Protein AF-A0A4R8HAU6-F1 (afdb_monomer_lite)

Radius of gyration: 12.95 Å; chains: 1; bounding box: 25×22×42 Å

Secondary structure (DSSP, 8-state):
-EEEEEEEEEEETTEEEEEEEEEETTEEEEEESS---TTSEEEE-TT---SS------S-TT---

Foldseek 3Di:
DKAKEAQAWAQEPVGTDTWIFIADPNDTPDTHHPDDDPPHHYHYRNVPDDPDNPHDDPDPPPPDD

Structure (mmCIF, N/CA/C/O backbone):
data_AF-A0A4R8HAU6-F1
#
_entry.id   AF-A0A4R8HAU6-F1
#
loop_
_atom_site.group_PDB
_atom_site.id
_atom_site.type_symbol
_atom_site.label_atom_id
_atom_site.label_alt_id
_atom_site.label_comp_id
_atom_site.label_asym_id
_atom_site.label_entity_id
_atom_site.label_seq_id
_atom_site.pdbx_PDB_ins_code
_atom_site.Cartn_x
_atom_site.Cartn_y
_atom_site.Cartn_z
_atom_site.occupancy
_atom_site.B_iso_or_equiv
_atom_site.auth_seq_id
_atom_site.auth_comp_id
_atom_site.auth_asym_id
_atom_site.auth_atom_id
_atom_site.pdbx_PDB_model_num
ATOM 1 N N . MET A 1 1 ? -14.146 -6.825 6.148 1.00 82.00 1 MET A N 1
ATOM 2 C CA . MET A 1 1 ? -12.912 -6.547 6.937 1.00 82.00 1 MET A CA 1
ATOM 3 C C . MET A 1 1 ? -12.163 -5.394 6.284 1.00 82.00 1 MET A C 1
ATOM 5 O O . MET A 1 1 ? -12.092 -5.380 5.063 1.00 82.00 1 MET A O 1
ATOM 9 N N . CYS A 1 2 ? -11.648 -4.429 7.054 1.00 92.12 2 CYS A N 1
ATOM 10 C CA . CYS A 1 2 ? -10.940 -3.252 6.532 1.00 92.12 2 CYS A CA 1
ATOM 11 C C . CYS A 1 2 ? -9.560 -3.128 7.192 1.00 92.12 2 CYS A C 1
ATOM 13 O O . CYS A 1 2 ? -9.470 -3.260 8.414 1.00 92.12 2 CYS A O 1
ATOM 15 N N . PHE A 1 3 ? -8.511 -2.896 6.405 1.00 93.94 3 PHE A N 1
ATOM 16 C CA . PHE A 1 3 ? -7.153 -2.650 6.894 1.00 93.94 3 PHE A CA 1
ATOM 17 C C . PHE A 1 3 ? -6.353 -1.787 5.912 1.00 93.94 3 PHE A C 1
ATOM 19 O O . PHE A 1 3 ? -6.655 -1.728 4.717 1.00 93.94 3 PHE A O 1
ATOM 26 N N . VAL A 1 4 ? -5.324 -1.118 6.424 1.00 94.44 4 VAL A N 1
ATOM 27 C CA . VAL A 1 4 ? -4.363 -0.350 5.631 1.00 94.44 4 VAL A CA 1
ATOM 28 C C . VAL A 1 4 ? -3.053 -1.123 5.594 1.00 94.44 4 VAL A C 1
ATOM 30 O O . VAL A 1 4 ? -2.476 -1.408 6.639 1.00 94.44 4 VAL A O 1
ATOM 33 N N . MET A 1 5 ? -2.573 -1.453 4.400 1.00 93.69 5 MET A N 1
ATOM 34 C CA . MET A 1 5 ? -1.203 -1.913 4.205 1.00 93.69 5 MET A CA 1
ATOM 35 C C . MET A 1 5 ? -0.298 -0.711 3.957 1.00 93.69 5 MET A C 1
ATOM 37 O O . MET A 1 5 ? -0.550 0.083 3.053 1.00 93.69 5 MET A O 1
ATOM 41 N N . LYS A 1 6 ? 0.738 -0.571 4.772 1.00 94.00 6 LYS A N 1
ATOM 42 C CA . LYS A 1 6 ? 1.730 0.500 4.720 1.00 94.00 6 LYS A CA 1
ATOM 43 C C . LYS A 1 6 ? 2.936 0.077 3.902 1.00 94.00 6 LYS A C 1
ATOM 45 O O . LYS A 1 6 ? 3.296 -1.095 3.920 1.00 94.00 6 LYS A O 1
ATOM 50 N N . ASN A 1 7 ? 3.580 1.030 3.231 1.00 91.94 7 ASN A N 1
ATOM 51 C CA . ASN A 1 7 ? 4.870 0.816 2.561 1.00 91.94 7 ASN A CA 1
ATOM 52 C C . ASN A 1 7 ? 4.899 -0.361 1.566 1.00 91.94 7 ASN A C 1
ATOM 54 O O . ASN A 1 7 ? 5.949 -0.960 1.344 1.00 91.94 7 ASN A O 1
AT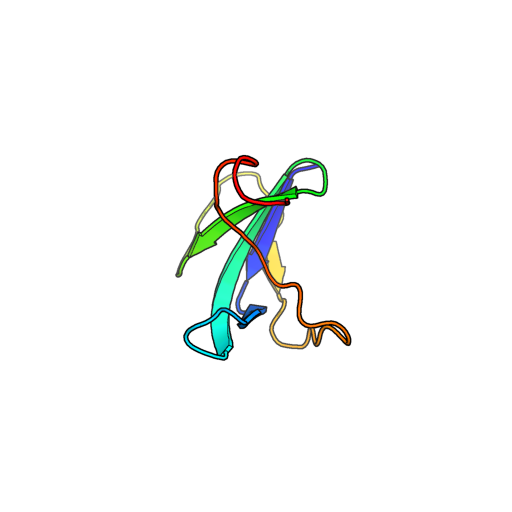OM 58 N N . VAL A 1 8 ? 3.783 -0.706 0.931 1.00 90.62 8 VAL A N 1
ATOM 59 C CA . VAL A 1 8 ? 3.733 -1.793 -0.054 1.00 90.62 8 VAL A CA 1
ATOM 60 C C . VAL A 1 8 ? 4.375 -1.385 -1.374 1.00 90.62 8 VAL A C 1
ATOM 62 O O . VAL A 1 8 ? 4.338 -0.216 -1.767 1.00 90.62 8 VAL A O 1
ATOM 65 N N . ASN A 1 9 ? 4.966 -2.357 -2.069 1.00 87.56 9 ASN A N 1
ATOM 66 C CA . ASN A 1 9 ? 5.423 -2.166 -3.439 1.00 87.56 9 ASN A CA 1
ATOM 67 C C . ASN A 1 9 ? 4.220 -2.260 -4.388 1.00 87.56 9 ASN A C 1
ATOM 69 O O . ASN A 1 9 ? 3.599 -3.315 -4.509 1.00 87.56 9 ASN A O 1
ATOM 73 N N . VAL A 1 10 ? 3.876 -1.149 -5.030 1.00 84.00 10 VAL A N 1
ATOM 74 C CA . VAL A 1 10 ? 2.778 -1.045 -5.991 1.00 84.00 10 VAL A CA 1
ATOM 75 C C . VAL A 1 10 ? 3.376 -0.951 -7.384 1.00 84.00 10 VAL A C 1
ATOM 77 O O . VAL A 1 10 ? 4.199 -0.077 -7.641 1.00 84.00 10 VAL A O 1
ATOM 80 N N . THR A 1 11 ? 2.946 -1.829 -8.283 1.00 81.81 11 THR A N 1
ATOM 81 C CA . THR A 1 11 ? 3.337 -1.796 -9.694 1.00 81.81 11 THR A CA 1
ATOM 82 C C . THR A 1 11 ? 2.166 -1.300 -10.529 1.00 81.81 11 THR A C 1
ATOM 84 O O . THR A 1 11 ? 1.061 -1.829 -10.421 1.00 81.81 11 THR A O 1
ATOM 87 N N . SER A 1 12 ? 2.410 -0.286 -11.356 1.00 75.75 12 SER A N 1
ATOM 88 C CA . SER A 1 12 ? 1.477 0.183 -12.381 1.00 75.75 12 SER A CA 1
ATOM 89 C C . SER A 1 12 ? 2.152 0.209 -13.756 1.00 75.75 12 SER A C 1
ATOM 91 O O . SER A 1 12 ? 3.325 -0.136 -13.905 1.00 75.75 12 SER A O 1
ATOM 93 N N . ASP A 1 13 ? 1.407 0.653 -14.762 1.00 77.69 13 ASP A N 1
ATOM 94 C CA . ASP A 1 13 ? 1.893 1.007 -16.101 1.00 77.69 13 ASP A CA 1
ATOM 95 C C . ASP A 1 13 ? 3.088 1.986 -16.108 1.00 77.69 13 ASP A C 1
ATOM 97 O O . ASP A 1 13 ? 3.887 1.972 -17.040 1.00 77.69 13 ASP A O 1
ATOM 101 N N . GLN A 1 14 ? 3.241 2.804 -15.061 1.00 77.88 14 GLN A N 1
ATOM 102 C CA . GLN A 1 14 ? 4.331 3.772 -14.888 1.00 77.88 14 GLN A CA 1
ATOM 103 C C . GLN A 1 14 ? 5.534 3.197 -14.116 1.00 77.88 14 GLN A C 1
ATOM 105 O O . GLN A 1 14 ? 6.491 3.916 -13.828 1.00 77.88 14 GLN A O 1
ATOM 110 N N . GLY A 1 15 ? 5.498 1.908 -13.760 1.00 80.75 15 GLY A N 1
ATOM 111 C CA . GLY A 1 15 ? 6.546 1.217 -13.011 1.00 80.75 15 GLY A CA 1
ATOM 112 C C . GLY A 1 15 ? 6.183 0.927 -11.552 1.00 80.75 15 GLY A C 1
ATOM 113 O O . GLY A 1 15 ? 5.027 1.016 -11.137 1.00 80.75 15 GLY A O 1
ATOM 114 N N . SER A 1 16 ? 7.190 0.532 -10.771 1.00 84.38 16 SER A N 1
ATOM 115 C CA . SER A 1 16 ? 7.029 0.120 -9.370 1.00 84.38 16 SER A CA 1
ATOM 116 C C . SER A 1 16 ? 7.404 1.239 -8.401 1.00 84.38 16 SER A C 1
ATOM 118 O O . SER A 1 16 ? 8.449 1.873 -8.545 1.00 84.38 16 SER A O 1
ATOM 120 N N . TYR A 1 17 ? 6.573 1.465 -7.386 1.00 86.56 17 TYR A N 1
ATOM 121 C CA . TYR A 1 17 ? 6.784 2.488 -6.366 1.00 86.56 17 TYR A CA 1
ATOM 122 C C . TYR A 1 17 ? 6.219 2.068 -5.005 1.00 86.56 17 TYR A C 1
ATOM 124 O O . TYR A 1 17 ? 5.290 1.272 -4.903 1.00 86.56 17 TYR A O 1
ATOM 132 N N . ARG A 1 18 ? 6.753 2.649 -3.925 1.00 88.81 18 ARG A N 1
ATOM 133 C CA . ARG A 1 18 ? 6.240 2.427 -2.564 1.00 88.81 18 ARG A CA 1
ATOM 134 C C . ARG A 1 18 ? 5.011 3.296 -2.277 1.00 88.81 18 ARG A C 1
ATOM 136 O O . ARG A 1 18 ? 5.025 4.506 -2.538 1.00 88.81 18 ARG A O 1
ATOM 143 N N . SER A 1 19 ? 3.961 2.690 -1.725 1.00 92.31 19 SER A N 1
ATOM 144 C CA . SER A 1 19 ? 2.710 3.368 -1.357 1.00 92.31 19 SER A CA 1
ATOM 145 C C . SER A 1 19 ? 1.994 2.694 -0.185 1.00 92.31 19 SER A C 1
ATOM 147 O O . SER A 1 19 ? 2.382 1.610 0.234 1.00 92.31 19 SER A O 1
ATOM 149 N N . ASP A 1 20 ? 0.926 3.318 0.310 1.00 93.12 20 ASP A N 1
ATOM 150 C CA . ASP A 1 20 ? -0.033 2.679 1.210 1.00 93.12 20 ASP A CA 1
ATOM 151 C C . ASP A 1 20 ? -1.275 2.250 0.413 1.00 93.12 20 ASP A C 1
ATOM 153 O O . ASP A 1 20 ? -1.669 2.883 -0.573 1.00 93.12 20 ASP A O 1
ATOM 157 N N . VAL A 1 21 ? -1.918 1.175 0.856 1.00 92.25 21 VAL A N 1
ATOM 158 C CA . VAL A 1 21 ? -3.060 0.553 0.185 1.00 92.25 21 VAL A CA 1
ATOM 159 C C . VAL A 1 21 ? -4.157 0.268 1.200 1.00 92.25 21 VAL A C 1
ATOM 161 O O . VAL A 1 21 ? -3.932 -0.402 2.203 1.00 92.25 21 VAL A O 1
ATOM 164 N N . VAL A 1 22 ? -5.369 0.751 0.936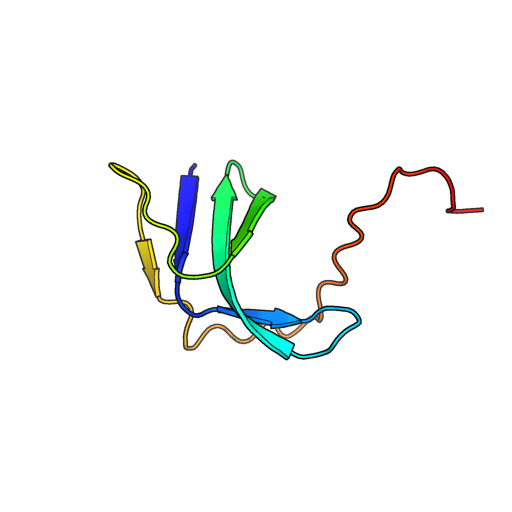 1.00 93.38 22 VAL A N 1
ATOM 165 C CA . VAL A 1 22 ? -6.550 0.437 1.749 1.00 93.38 22 VAL A CA 1
ATOM 166 C C . VAL A 1 22 ? -7.255 -0.75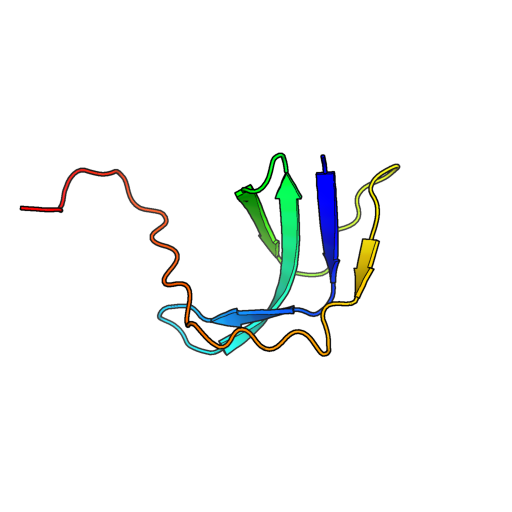6 1.140 1.00 93.38 22 VAL A C 1
ATOM 168 O O . VAL A 1 22 ? -7.727 -0.678 0.004 1.00 93.38 22 VAL A O 1
ATOM 171 N N . VAL A 1 23 ? -7.377 -1.828 1.916 1.00 91.50 23 VAL A N 1
ATOM 172 C CA . VAL A 1 23 ? -8.144 -3.015 1.547 1.00 91.50 23 VAL A CA 1
ATOM 173 C C . VAL A 1 23 ? -9.422 -3.053 2.365 1.00 91.50 23 VAL A C 1
ATOM 175 O O . VAL A 1 23 ? -9.390 -3.048 3.596 1.00 91.50 23 VAL A O 1
ATOM 178 N N . LYS A 1 24 ? -10.560 -3.123 1.680 1.00 92.12 24 LYS A N 1
ATOM 179 C CA . LYS A 1 24 ? -11.879 -3.287 2.281 1.00 92.12 24 LYS A CA 1
ATOM 180 C C . LYS A 1 24 ? -12.607 -4.429 1.587 1.00 92.12 24 LYS A C 1
ATOM 182 O O . LYS A 1 24 ? -12.716 -4.451 0.368 1.00 92.12 24 LYS A O 1
ATOM 187 N N . ASP A 1 25 ? -13.081 -5.382 2.383 1.00 91.62 25 ASP A N 1
ATOM 188 C CA . ASP A 1 25 ? -13.847 -6.546 1.923 1.00 91.62 25 ASP A CA 1
ATOM 189 C C . ASP A 1 25 ? -13.136 -7.285 0.776 1.00 91.62 25 ASP A C 1
ATOM 191 O O . ASP A 1 25 ? -13.730 -7.611 -0.245 1.00 91.62 25 ASP A O 1
ATOM 195 N N . ASN A 1 26 ? -11.829 -7.515 0.962 1.00 86.50 26 ASN A N 1
ATOM 196 C CA . ASN A 1 26 ? -10.901 -8.161 0.022 1.00 86.50 26 ASN A CA 1
ATOM 197 C C . ASN A 1 26 ? -10.650 -7.409 -1.298 1.00 86.50 26 ASN A C 1
ATOM 199 O O . ASN A 1 26 ? -10.050 -7.968 -2.211 1.00 86.50 26 ASN A O 1
ATOM 203 N N . HIS A 1 27 ? -11.039 -6.137 -1.391 1.00 85.00 27 HIS A N 1
ATOM 204 C CA . HIS A 1 27 ? -10.770 -5.277 -2.542 1.00 85.00 27 HIS A CA 1
ATOM 205 C C . HIS A 1 27 ? -9.898 -4.091 -2.130 1.00 85.00 27 HIS A C 1
ATOM 207 O O . HIS A 1 27 ? -10.105 -3.510 -1.064 1.00 85.00 27 HIS A O 1
ATOM 213 N N . VAL A 1 28 ? -8.947 -3.683 -2.974 1.00 87.38 28 VAL A N 1
ATOM 214 C CA . VAL A 1 28 ? -8.282 -2.388 -2.776 1.00 87.38 28 VAL A CA 1
ATOM 215 C C . VAL A 1 28 ? -9.249 -1.296 -3.193 1.00 87.38 28 VAL A C 1
ATOM 217 O O . VAL A 1 28 ? -9.753 -1.286 -4.312 1.00 87.38 28 VAL A O 1
ATOM 220 N N . VAL A 1 29 ? -9.490 -0.363 -2.282 1.00 91.25 29 VAL A N 1
ATOM 221 C CA . VAL A 1 29 ? -10.389 0.775 -2.507 1.00 91.25 29 VAL A CA 1
ATOM 222 C C . VAL A 1 29 ? -9.633 2.089 -2.663 1.00 91.25 29 VAL A C 1
ATOM 224 O O . VAL A 1 29 ? -10.195 3.067 -3.149 1.00 91.25 29 VAL A O 1
ATOM 227 N N . LYS A 1 30 ? -8.363 2.135 -2.242 1.00 90.62 30 LYS A N 1
ATOM 228 C CA . LYS A 1 30 ? -7.511 3.320 -2.354 1.00 90.62 30 LYS A CA 1
ATOM 229 C C . LYS A 1 30 ? -6.035 2.940 -2.355 1.00 90.62 30 LYS A C 1
ATOM 231 O O . LYS A 1 30 ? -5.613 2.122 -1.543 1.00 90.62 30 LYS A O 1
ATOM 236 N N . VAL A 1 31 ? -5.263 3.609 -3.204 1.00 90.94 31 VAL A N 1
ATOM 237 C CA . VAL A 1 31 ? -3.796 3.599 -3.202 1.00 90.94 31 VAL A CA 1
ATOM 238 C C . VAL A 1 31 ? -3.322 5.036 -3.015 1.00 90.94 31 VAL A C 1
ATOM 240 O O . VAL A 1 31 ? -3.878 5.953 -3.620 1.00 90.94 31 VAL A O 1
ATOM 243 N N . GLY A 1 32 ? -2.335 5.265 -2.156 1.00 89.38 32 GLY A N 1
ATOM 244 C CA . GLY A 1 32 ? -1.813 6.606 -1.908 1.00 89.38 32 GLY A CA 1
ATOM 245 C C . GLY A 1 32 ? -0.770 6.636 -0.804 1.00 89.38 32 GLY A C 1
ATOM 246 O O . GLY A 1 32 ?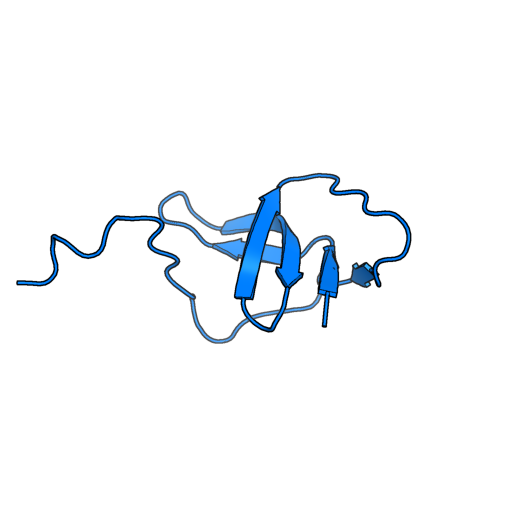 -0.593 5.676 -0.070 1.00 89.38 32 GLY A O 1
ATOM 247 N N . LYS A 1 33 ? -0.065 7.757 -0.664 1.00 91.81 33 LYS A N 1
ATOM 248 C CA . LYS A 1 33 ? 0.963 7.910 0.373 1.00 91.81 33 LYS A CA 1
ATOM 249 C C . LYS A 1 33 ? 0.361 8.439 1.674 1.00 91.81 33 LYS A C 1
ATOM 251 O O . LYS A 1 33 ? -0.550 9.266 1.640 1.00 91.81 33 LYS A O 1
ATOM 256 N N . CYS A 1 34 ? 0.918 8.001 2.803 1.00 92.31 34 CYS A N 1
ATOM 257 C CA . CYS A 1 34 ? 0.617 8.517 4.142 1.00 92.31 34 CYS A CA 1
ATOM 258 C C . CYS A 1 34 ? -0.864 8.394 4.545 1.00 92.31 34 CYS A C 1
ATOM 260 O O . CYS A 1 34 ? -1.423 9.302 5.163 1.00 92.31 34 CYS A O 1
ATOM 262 N N . ILE A 1 35 ? -1.515 7.280 4.206 1.00 92.12 35 ILE A N 1
ATOM 263 C CA . ILE A 1 35 ? -2.939 7.076 4.502 1.00 92.12 35 ILE A CA 1
ATOM 264 C C . ILE A 1 35 ? -3.125 6.855 6.003 1.00 92.12 35 ILE A C 1
ATOM 266 O O . ILE A 1 35 ? -2.663 5.852 6.530 1.00 92.12 35 ILE A O 1
ATOM 270 N N . LYS A 1 36 ? -3.821 7.752 6.699 1.00 91.31 36 LYS A N 1
ATOM 271 C CA . LYS A 1 36 ? -4.209 7.550 8.102 1.00 91.31 36 LYS A CA 1
ATOM 272 C C . LYS A 1 36 ? -5.697 7.233 8.178 1.00 91.31 36 LYS A C 1
ATOM 274 O O . LYS A 1 36 ? -6.495 7.929 7.551 1.00 91.31 36 LYS A O 1
ATOM 279 N N . MET A 1 37 ? -6.056 6.180 8.907 1.00 90.62 37 MET A N 1
ATOM 280 C CA . MET A 1 37 ? -7.447 5.781 9.122 1.00 90.62 37 MET A CA 1
ATOM 281 C C . MET A 1 37 ? -7.662 5.373 10.576 1.00 90.62 37 MET A C 1
ATOM 283 O O . MET A 1 37 ? -7.106 4.377 11.034 1.00 90.62 37 MET A O 1
ATOM 287 N N . ASP A 1 38 ? -8.503 6.124 11.281 1.00 91.50 38 ASP A N 1
ATOM 288 C CA . ASP A 1 38 ? -8.813 5.847 12.680 1.00 91.50 38 ASP A CA 1
ATOM 289 C C . ASP A 1 38 ? -9.628 4.556 12.822 1.00 91.50 38 ASP A C 1
ATOM 291 O O . ASP A 1 38 ? -10.556 4.291 12.054 1.00 91.50 38 ASP A O 1
ATOM 295 N N . GLY A 1 39 ? -9.277 3.739 13.818 1.00 92.25 39 GLY A N 1
ATOM 296 C CA . GLY A 1 39 ? -9.987 2.494 14.128 1.00 92.25 39 GLY A CA 1
ATOM 297 C C . GLY A 1 39 ? -9.800 1.368 13.104 1.00 92.25 39 GLY A C 1
ATOM 298 O O . GLY A 1 39 ? -10.510 0.364 13.169 1.00 92.25 39 GLY A O 1
ATOM 299 N N . VAL A 1 40 ? -8.860 1.506 12.165 1.00 94.00 40 VAL A N 1
ATOM 300 C CA . VAL A 1 40 ? -8.561 0.500 11.141 1.00 94.00 40 VAL A CA 1
ATOM 301 C C . VAL A 1 40 ? -7.188 -0.113 11.400 1.00 94.00 40 VAL A C 1
ATOM 303 O O . VAL A 1 40 ? -6.240 0.582 11.751 1.00 94.00 40 VAL A O 1
ATOM 306 N N . LYS A 1 41 ? -7.073 -1.435 11.229 1.00 94.88 41 LYS A N 1
ATOM 307 C CA . LYS A 1 41 ? -5.803 -2.143 11.419 1.00 94.88 41 LYS A CA 1
ATOM 308 C C . LYS A 1 41 ? -4.781 -1.670 10.387 1.00 94.88 41 LYS A C 1
ATOM 310 O O . LYS A 1 41 ? -5.056 -1.724 9.189 1.00 94.88 41 LYS A O 1
ATOM 315 N N . GLU A 1 42 ? -3.598 -1.288 10.850 1.00 94.94 42 GLU A N 1
ATOM 316 C CA . GLU A 1 42 ? -2.440 -1.052 9.992 1.00 94.94 42 GLU A CA 1
ATOM 317 C C . GLU A 1 42 ? -1.554 -2.303 9.946 1.00 94.94 42 GLU A C 1
ATOM 319 O O . GLU A 1 42 ? -1.375 -3.000 10.947 1.00 94.94 42 GLU A O 1
ATOM 324 N N . ILE A 1 43 ? -1.043 -2.617 8.760 1.00 93.19 43 ILE A N 1
ATOM 325 C CA . ILE A 1 43 ? -0.156 -3.750 8.494 1.00 93.19 43 ILE A CA 1
ATOM 326 C C . ILE A 1 43 ? 1.045 -3.210 7.727 1.00 93.19 43 ILE A C 1
ATOM 328 O O . ILE A 1 43 ? 0.862 -2.540 6.715 1.00 93.19 43 ILE A O 1
ATOM 332 N N . ASP A 1 44 ? 2.262 -3.498 8.178 1.00 91.81 44 ASP A N 1
ATOM 333 C CA . ASP A 1 44 ? 3.461 -3.158 7.413 1.00 91.81 44 ASP A CA 1
ATOM 334 C C . ASP A 1 44 ? 3.654 -4.155 6.263 1.00 91.81 44 ASP A C 1
ATOM 336 O O . ASP A 1 44 ? 3.764 -5.361 6.478 1.00 91.81 44 ASP A O 1
ATOM 340 N N . GLY A 1 45 ? 3.641 -3.642 5.035 1.00 89.00 45 GLY A N 1
ATOM 341 C CA . GLY A 1 45 ? 3.820 -4.395 3.801 1.00 89.00 45 GLY A CA 1
ATOM 342 C C . GLY A 1 45 ? 5.191 -4.194 3.156 1.00 89.00 45 GLY A C 1
ATOM 343 O O . GLY A 1 45 ? 5.357 -4.520 1.980 1.00 89.00 45 GLY A O 1
ATOM 344 N N . SER A 1 46 ? 6.168 -3.652 3.893 1.00 87.19 46 SER A N 1
ATOM 345 C CA . SER A 1 46 ? 7.530 -3.403 3.400 1.00 87.19 46 SER A CA 1
ATOM 346 C C . SER A 1 46 ? 8.179 -4.649 2.783 1.00 87.19 46 SER A C 1
ATOM 348 O O . SER A 1 46 ? 8.809 -4.545 1.725 1.00 87.19 46 SER A O 1
ATOM 350 N N . ASP A 1 47 ? 7.926 -5.821 3.366 1.00 84.25 47 ASP A N 1
ATOM 351 C CA . ASP A 1 47 ? 8.485 -7.109 2.931 1.00 84.25 47 ASP A CA 1
ATOM 352 C C . ASP A 1 47 ? 7.518 -7.944 2.078 1.00 84.25 47 ASP A C 1
ATOM 354 O O . ASP A 1 47 ? 7.812 -9.081 1.710 1.00 84.25 47 ASP A O 1
ATOM 358 N N . VAL A 1 48 ? 6.349 -7.393 1.738 1.00 78.69 48 VAL A N 1
ATOM 359 C CA . VAL A 1 48 ? 5.379 -8.084 0.887 1.00 78.69 48 VAL A CA 1
ATOM 360 C C . VAL A 1 48 ? 5.837 -7.978 -0.562 1.00 78.69 48 VAL A C 1
ATOM 362 O O . VAL A 1 48 ? 5.758 -6.922 -1.193 1.00 78.69 48 VAL A O 1
ATOM 365 N N . VAL A 1 49 ? 6.295 -9.106 -1.097 1.00 64.31 49 VAL A N 1
ATOM 366 C CA . VAL A 1 49 ? 6.583 -9.293 -2.518 1.00 64.31 49 VAL A CA 1
ATOM 367 C C . VAL A 1 49 ? 5.449 -10.124 -3.104 1.00 64.31 49 VAL A C 1
ATOM 369 O O . VAL A 1 49 ? 5.208 -11.245 -2.664 1.00 64.31 49 VAL A O 1
ATOM 372 N N . SER A 1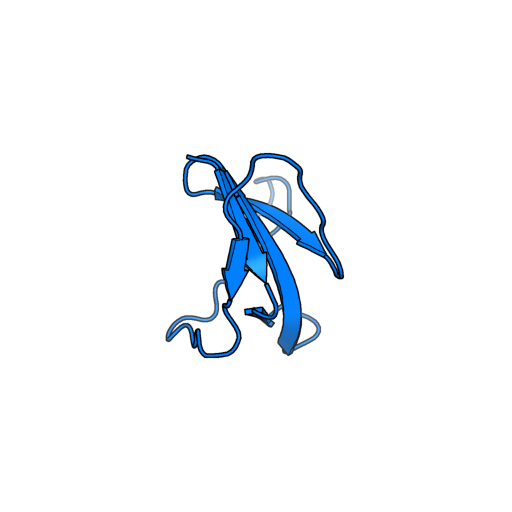 50 ? 4.719 -9.572 -4.073 1.00 64.12 50 SER A N 1
ATOM 373 C CA . SER A 1 50 ? 3.753 -10.368 -4.829 1.00 64.12 50 SER A CA 1
ATOM 374 C C . SER A 1 50 ? 4.480 -11.090 -5.958 1.00 64.12 50 SER A C 1
ATOM 376 O O . SER A 1 50 ? 5.169 -10.455 -6.753 1.00 64.12 50 SER A O 1
ATOM 378 N N . GLU A 1 51 ? 4.307 -12.408 -6.050 1.00 53.84 51 GLU A N 1
ATOM 379 C CA . GLU A 1 51 ? 4.802 -13.216 -7.176 1.00 53.84 51 GLU A CA 1
ATOM 380 C C . GLU A 1 51 ? 4.078 -12.888 -8.494 1.00 53.84 51 GLU A C 1
ATOM 382 O O . GLU A 1 51 ? 4.514 -13.290 -9.569 1.00 53.84 51 GLU A O 1
ATOM 387 N N . THR A 1 52 ? 2.963 -12.152 -8.430 1.00 53.75 52 THR A N 1
ATOM 388 C CA . THR A 1 52 ? 2.162 -11.756 -9.589 1.00 53.75 52 THR A CA 1
ATOM 389 C C . THR A 1 52 ? 2.086 -10.236 -9.673 1.00 53.75 52 THR A C 1
ATOM 391 O O . THR A 1 52 ? 1.645 -9.570 -8.738 1.00 53.75 52 THR A O 1
ATOM 394 N N . ILE A 1 53 ? 2.462 -9.672 -10.825 1.00 52.81 53 ILE A N 1
ATOM 395 C CA . ILE A 1 53 ? 2.129 -8.283 -11.152 1.00 52.81 53 ILE A CA 1
ATOM 396 C C . ILE A 1 53 ? 0.609 -8.230 -11.296 1.00 52.81 53 ILE A C 1
ATOM 398 O O . ILE A 1 53 ? 0.054 -8.678 -12.300 1.00 52.81 53 ILE A O 1
ATOM 402 N N . ILE A 1 54 ? -0.088 -7.728 -10.280 1.00 52.59 54 ILE A N 1
ATOM 403 C CA . ILE A 1 54 ? -1.511 -7.450 -10.428 1.00 52.59 54 ILE A CA 1
ATOM 404 C C . ILE A 1 54 ? -1.596 -6.206 -11.321 1.00 52.59 54 ILE A C 1
ATOM 406 O O . ILE A 1 54 ? -1.284 -5.107 -10.877 1.00 52.59 54 ILE A O 1
ATOM 410 N N . ASN A 1 55 ? -1.978 -6.366 -12.589 1.00 49.72 55 ASN A N 1
ATOM 411 C CA . ASN A 1 55 ? -2.313 -5.232 -13.451 1.00 49.72 55 ASN A CA 1
ATOM 412 C C . ASN A 1 55 ? -3.702 -4.720 -13.049 1.00 49.72 55 ASN A C 1
ATOM 414 O O . ASN A 1 55 ? -4.726 -5.302 -13.410 1.00 49.72 55 ASN A O 1
ATOM 418 N N . TRP A 1 56 ? -3.740 -3.650 -12.255 1.00 53.69 56 TRP A N 1
ATOM 419 C CA . TRP A 1 56 ? -4.980 -2.998 -11.833 1.00 53.69 56 TRP A CA 1
ATOM 420 C C . TRP A 1 56 ? -5.471 -2.056 -12.934 1.00 53.69 56 TRP A C 1
ATOM 422 O O . TRP A 1 56 ? -5.008 -0.925 -13.046 1.00 53.69 56 TRP A O 1
ATOM 432 N N . PHE A 1 57 ? -6.439 -2.495 -13.736 1.00 50.28 57 PHE A N 1
ATOM 433 C CA . PHE A 1 57 ? -7.147 -1.602 -14.652 1.00 50.28 57 PHE A CA 1
ATOM 434 C C . PHE A 1 57 ? -8.227 -0.829 -13.884 1.00 50.28 57 PHE A C 1
ATOM 436 O O . PHE A 1 57 ? -9.285 -1.373 -13.569 1.00 50.28 57 PHE A O 1
ATOM 443 N N . SER A 1 58 ? -8.000 0.455 -13.601 1.00 47.34 58 SER A N 1
ATOM 444 C CA . SER A 1 58 ? -9.081 1.377 -13.231 1.00 47.34 58 SER A CA 1
ATOM 445 C C . SER A 1 58 ? -9.733 1.924 -14.507 1.00 47.34 58 SER A C 1
ATOM 447 O O . SER A 1 58 ? -9.539 3.082 -14.867 1.00 47.34 58 SER A O 1
ATOM 449 N N . GLY A 1 59 ? -10.460 1.076 -15.236 1.00 49.06 59 GLY A N 1
ATOM 450 C CA . GLY A 1 59 ? -11.167 1.459 -16.460 1.00 49.06 59 GLY A CA 1
ATOM 451 C C . GLY A 1 59 ? -12.591 0.898 -16.486 1.00 49.06 59 GLY A C 1
ATOM 452 O O . GLY A 1 59 ? -12.812 -0.209 -15.987 1.00 49.06 59 GLY A O 1
ATOM 453 N N . PRO A 1 60 ? -13.587 1.623 -17.032 1.00 47.88 60 PRO A N 1
ATOM 454 C CA . PRO A 1 60 ? -14.891 1.033 -17.302 1.00 47.88 60 PRO A CA 1
ATOM 455 C C . PRO A 1 60 ? -14.718 -0.172 -18.238 1.00 47.88 60 PRO A C 1
ATOM 457 O O . PRO A 1 60 ? -13.981 -0.107 -19.215 1.00 47.88 60 PRO A O 1
ATOM 460 N N . LYS A 1 61 ? -15.426 -1.261 -17.925 1.00 53.81 61 LYS A N 1
ATOM 461 C CA . LYS A 1 61 ? -15.477 -2.582 -18.589 1.00 53.81 61 LYS A CA 1
ATOM 462 C C . LYS A 1 61 ? -15.891 -2.577 -20.084 1.00 53.81 61 LYS A C 1
ATOM 464 O O . LYS A 1 61 ? -16.520 -3.528 -20.533 1.00 53.81 61 LYS A O 1
ATOM 469 N N . LYS A 1 62 ? -15.641 -1.512 -20.849 1.00 47.69 62 LYS A N 1
ATOM 470 C CA . LYS A 1 62 ? -16.130 -1.377 -22.230 1.00 47.69 62 LYS A CA 1
ATOM 471 C C . LYS A 1 62 ? -15.182 -1.889 -23.315 1.00 47.69 62 LYS A C 1
ATOM 473 O O . LYS A 1 62 ? -15.678 -2.150 -24.401 1.00 47.69 62 LYS A O 1
ATOM 478 N N . ASP A 1 63 ? -13.907 -2.139 -23.019 1.00 45.69 63 ASP A N 1
ATOM 479 C CA . ASP A 1 63 ? -12.915 -2.413 -24.074 1.00 45.69 63 ASP A CA 1
ATOM 480 C C . ASP A 1 63 ? -12.263 -3.805 -23.987 1.00 45.69 63 ASP A C 1
ATOM 482 O O . ASP A 1 63 ? -11.079 -3.969 -24.262 1.00 45.69 63 ASP A O 1
ATOM 486 N N . LEU A 1 64 ? -13.034 -4.830 -23.612 1.00 43.09 64 LEU A N 1
ATOM 487 C CA . LEU A 1 64 ? -12.654 -6.229 -23.846 1.00 43.09 64 LEU A CA 1
ATOM 488 C C . LEU A 1 64 ? -13.548 -6.787 -24.961 1.00 43.09 64 LEU A C 1
ATOM 490 O O . LEU A 1 64 ? -14.586 -7.389 -24.682 1.00 43.09 64 LEU A O 1
ATOM 494 N N . ILE A 1 65 ? -13.158 -6.505 -26.209 1.00 42.00 65 ILE A N 1
ATOM 495 C CA . ILE A 1 65 ? -13.597 -7.214 -27.422 1.00 42.00 65 ILE A CA 1
ATOM 496 C C . ILE A 1 65 ? -12.450 -8.127 -27.843 1.00 42.00 65 ILE A C 1
ATOM 498 O O . ILE A 1 65 ? -11.305 -7.621 -27.875 1.00 42.00 65 ILE A O 1
#

Sequence (65 aa):
MCFVMKNVNVTSDQGSYRSDVVVKDNHVVKVGKCIKMDGVKEIDGSDVVSETIINWFSGPKKDLI

InterPro domains:
  IPR011059 Metal-de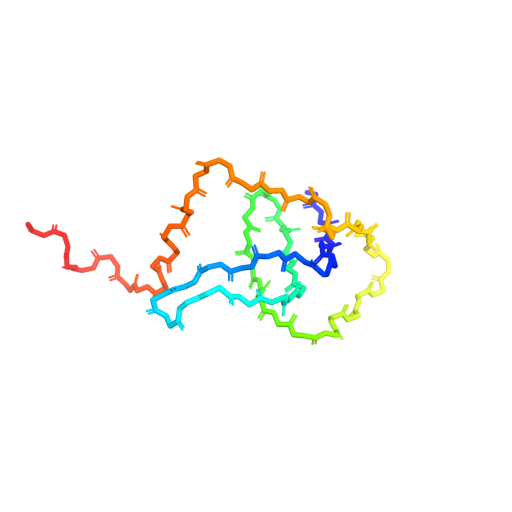pendent hydrolase, composite domain superfamily [SSF51338] (4-47)

Organism: NCBI:txid46469

pLDDT: mean 79.18, std 17.42, range [42.0, 94.94]